Protein AF-X1CJ67-F1 (afdb_monomer_lite)

Sequence (89 aa):
MCHKEKNFLEMKVIIKSEIDEENVNEYINRYLKSRYLKKEDLKRREHTKQKEDLIQQLKKRSNLSKRKIAILIGVNRETVRKASKEPSP

pLDDT: mean 76.36, std 17.48, range [35.62, 90.31]

Radius of gyration: 13.59 Å; chains: 1; bounding box: 31×43×27 Å

Structure (mmCIF, N/CA/C/O backbone):
data_AF-X1CJ67-F1
#
_entry.id   AF-X1CJ67-F1
#
loop_
_atom_site.group_PDB
_atom_site.id
_atom_site.type_symbol
_atom_site.label_atom_id
_atom_site.label_alt_id
_atom_site.label_comp_id
_atom_site.label_asym_id
_atom_site.label_entity_id
_atom_site.label_seq_id
_atom_site.pdbx_PDB_ins_code
_atom_site.Cartn_x
_atom_site.Cartn_y
_atom_site.Cartn_z
_atom_site.occupancy
_atom_site.B_iso_or_equiv
_atom_site.auth_seq_id
_atom_site.auth_comp_id
_atom_site.auth_asym_id
_atom_site.auth_atom_id
_atom_site.pdbx_PDB_model_num
ATOM 1 N N . MET A 1 1 ? -16.026 28.719 1.030 1.00 35.62 1 MET A N 1
ATOM 2 C CA . MET A 1 1 ? -15.215 28.726 -0.208 1.00 35.62 1 MET A CA 1
ATOM 3 C C . MET A 1 1 ? -14.942 27.288 -0.606 1.00 35.62 1 MET A C 1
ATOM 5 O O . MET A 1 1 ? -14.366 26.549 0.181 1.00 35.62 1 MET A O 1
ATOM 9 N N . CYS A 1 2 ? -15.468 26.891 -1.763 1.00 37.50 2 CYS A N 1
ATOM 10 C CA . CYS A 1 2 ? -15.503 25.521 -2.265 1.00 37.50 2 CYS A CA 1
ATOM 11 C C . CYS A 1 2 ? -14.098 24.931 -2.444 1.00 37.50 2 CYS A C 1
ATOM 13 O O . CYS A 1 2 ? -13.176 25.614 -2.897 1.00 37.50 2 CYS A O 1
ATOM 15 N N . HIS A 1 3 ? -13.955 23.659 -2.067 1.00 45.03 3 HIS A N 1
ATOM 16 C CA . HIS A 1 3 ? -12.739 22.871 -2.219 1.00 45.03 3 HIS A CA 1
ATOM 1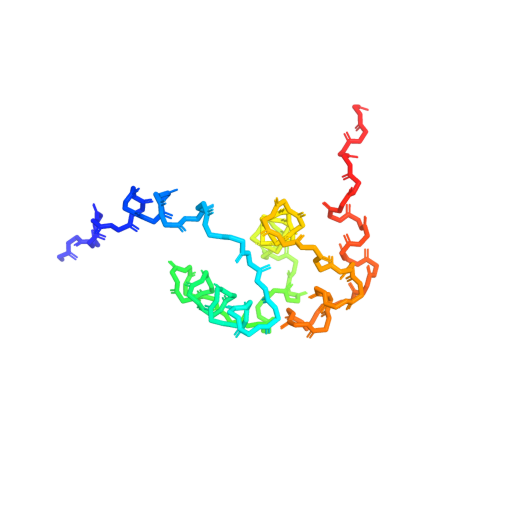7 C C . HIS A 1 3 ? -12.218 22.935 -3.661 1.00 45.03 3 HIS A C 1
ATOM 19 O O . HIS A 1 3 ? -12.970 22.776 -4.618 1.00 45.03 3 HIS A O 1
ATOM 25 N N . LYS A 1 4 ? -10.911 23.184 -3.799 1.00 45.88 4 LYS A N 1
ATOM 26 C CA . LYS A 1 4 ? -10.179 23.242 -5.070 1.00 45.88 4 LYS A CA 1
ATOM 27 C C . LYS A 1 4 ? -10.287 21.913 -5.824 1.00 45.88 4 LYS A C 1
ATOM 29 O O . LYS A 1 4 ? -9.455 21.024 -5.675 1.00 45.88 4 LYS A O 1
ATOM 34 N N . GLU A 1 5 ? -11.277 21.828 -6.696 1.00 51.84 5 GLU A N 1
ATOM 35 C CA . GLU A 1 5 ? -11.517 20.740 -7.642 1.00 51.84 5 GLU A CA 1
ATOM 36 C C . GLU A 1 5 ? -10.602 20.862 -8.877 1.00 51.84 5 GLU A C 1
ATOM 38 O O . GLU A 1 5 ? -11.043 20.889 -10.020 1.00 51.84 5 GLU A O 1
ATOM 43 N N . LYS A 1 6 ? -9.291 21.027 -8.659 1.00 45.91 6 LYS A N 1
ATOM 44 C CA . LYS A 1 6 ? -8.314 21.246 -9.743 1.00 45.91 6 LYS A CA 1
ATOM 45 C C . LYS A 1 6 ? -7.013 20.479 -9.539 1.00 45.91 6 LYS A C 1
ATOM 47 O O . LYS A 1 6 ? -5.954 21.082 -9.614 1.00 45.91 6 LYS A O 1
ATOM 52 N N . ASN A 1 7 ? -7.058 19.185 -9.209 1.00 49.88 7 ASN A N 1
ATOM 53 C CA . ASN A 1 7 ? -5.827 18.371 -9.161 1.00 49.88 7 ASN A CA 1
ATOM 54 C C . ASN A 1 7 ? -6.040 16.842 -9.232 1.00 49.88 7 ASN A C 1
ATOM 56 O O . ASN A 1 7 ? -5.168 16.080 -8.833 1.00 49.88 7 ASN A O 1
ATOM 60 N N . PHE A 1 8 ? -7.187 16.348 -9.712 1.00 48.47 8 PHE A N 1
ATOM 61 C CA . PHE A 1 8 ? -7.373 14.893 -9.867 1.00 48.47 8 PHE A CA 1
ATOM 62 C C . PHE A 1 8 ? -7.034 14.399 -11.282 1.00 48.47 8 PHE A C 1
ATOM 64 O O . PHE A 1 8 ? -6.556 13.279 -11.452 1.00 48.47 8 PHE A O 1
ATOM 71 N N . LEU A 1 9 ? -7.241 15.241 -12.303 1.00 44.84 9 LEU A N 1
ATOM 72 C CA . LEU A 1 9 ? -7.033 14.864 -13.704 1.00 44.84 9 LEU A CA 1
ATOM 73 C C . LEU A 1 9 ? -5.566 14.987 -14.151 1.00 44.84 9 LEU A C 1
ATOM 75 O O . LEU A 1 9 ? -5.066 14.073 -14.800 1.00 44.84 9 LEU A O 1
ATOM 79 N N . GLU A 1 10 ? -4.843 16.033 -13.735 1.00 45.53 10 GLU A N 1
ATOM 80 C CA . GLU A 1 10 ? -3.394 16.160 -14.003 1.00 45.53 10 GLU A CA 1
ATOM 81 C C . GLU A 1 10 ? -2.586 15.035 -13.343 1.00 45.53 10 GLU A C 1
ATOM 83 O O . GLU A 1 10 ? -1.606 14.536 -13.897 1.00 45.53 10 GLU A O 1
ATOM 88 N N . MET A 1 11 ? -3.067 14.533 -12.204 1.00 46.94 11 MET A N 1
ATOM 89 C CA . MET A 1 11 ? -2.443 13.422 -11.500 1.00 46.94 11 MET A CA 1
ATOM 90 C C . MET A 1 11 ? -2.610 12.084 -12.228 1.00 46.94 11 MET A C 1
ATOM 92 O O . MET A 1 11 ? -1.882 11.162 -11.903 1.00 46.94 11 MET A O 1
ATOM 96 N N . LYS A 1 12 ? -3.509 11.933 -13.218 1.00 44.59 12 LYS A N 1
ATOM 97 C CA . LYS A 1 12 ? -3.583 10.704 -14.037 1.00 44.59 12 LYS A CA 1
ATOM 98 C C . LYS A 1 12 ? -2.437 10.595 -15.046 1.00 44.59 12 LYS A C 1
ATOM 100 O O . LYS A 1 12 ? -2.082 9.477 -15.410 1.00 44.59 12 LYS A O 1
ATOM 105 N N . VAL A 1 13 ? -1.871 11.719 -15.486 1.00 44.47 13 VAL A N 1
ATOM 106 C CA . VAL A 1 13 ? -0.900 11.755 -16.594 1.00 44.47 13 VAL A CA 1
ATOM 107 C C . VAL A 1 13 ? 0.525 11.451 -16.118 1.00 44.47 13 VAL A C 1
ATOM 109 O O . VAL A 1 13 ? 1.277 10.797 -16.832 1.00 44.47 13 VAL A O 1
ATOM 112 N N . ILE A 1 14 ? 0.875 11.813 -14.880 1.00 47.62 14 ILE A N 1
ATOM 113 C CA . ILE A 1 14 ? 2.235 11.614 -14.337 1.00 47.62 14 ILE A CA 1
ATOM 114 C C . ILE A 1 14 ? 2.496 10.151 -13.929 1.00 47.62 14 ILE A C 1
ATOM 116 O O . ILE A 1 14 ? 3.634 9.712 -13.841 1.00 47.62 14 ILE A O 1
ATOM 120 N N . ILE A 1 15 ? 1.457 9.333 -13.744 1.00 51.66 15 ILE A N 1
ATOM 121 C CA . ILE A 1 15 ? 1.609 7.951 -13.249 1.00 51.66 15 ILE A CA 1
ATOM 122 C C . ILE A 1 15 ? 1.779 6.918 -14.369 1.00 51.66 15 ILE A C 1
ATOM 124 O O . ILE A 1 15 ? 1.327 5.771 -14.271 1.00 51.66 15 ILE A O 1
ATOM 128 N N . LYS A 1 16 ? 2.405 7.369 -15.455 1.00 49.12 16 LYS A N 1
ATOM 129 C CA . LYS A 1 16 ? 3.117 6.525 -16.413 1.00 49.12 16 LYS A CA 1
ATOM 130 C C . LYS A 1 16 ? 4.597 6.369 -16.043 1.00 49.12 16 LYS A C 1
ATOM 132 O O . LYS A 1 16 ? 5.296 5.645 -16.737 1.00 49.12 16 LYS A O 1
ATOM 137 N N . SER A 1 17 ? 5.060 7.026 -14.979 1.00 55.00 17 SER A N 1
ATOM 138 C CA . SER A 1 17 ? 6.387 6.793 -14.417 1.00 55.00 17 SER A CA 1
ATOM 139 C C . SER A 1 17 ? 6.372 5.507 -13.598 1.00 55.00 17 SER A C 1
ATOM 141 O O . SER A 1 17 ? 5.527 5.343 -12.713 1.00 55.00 17 SER A O 1
ATOM 143 N N . GLU A 1 18 ? 7.279 4.588 -13.918 1.00 69.56 18 GLU A N 1
ATOM 144 C CA . GLU A 1 18 ? 7.581 3.427 -13.083 1.00 69.56 18 GLU A CA 1
ATOM 145 C C . GLU A 1 18 ? 7.822 3.891 -11.640 1.00 69.56 18 GLU A C 1
ATOM 147 O O . GLU A 1 18 ? 8.624 4.785 -11.373 1.00 69.56 18 GLU A O 1
ATOM 152 N N . ILE A 1 19 ? 7.063 3.336 -10.698 1.00 77.69 19 ILE A N 1
ATOM 153 C CA . ILE A 1 19 ? 7.301 3.561 -9.277 1.00 77.69 19 ILE A CA 1
ATOM 154 C C . ILE A 1 19 ? 8.478 2.661 -8.885 1.00 77.69 19 ILE A C 1
ATOM 156 O O . ILE A 1 19 ? 8.371 1.434 -8.959 1.00 77.69 19 ILE A O 1
ATOM 160 N N . ASP A 1 20 ? 9.581 3.263 -8.461 1.00 79.38 20 ASP A N 1
ATOM 161 C CA . ASP A 1 20 ? 10.819 2.596 -8.053 1.00 79.38 20 ASP A CA 1
ATOM 162 C C . ASP A 1 20 ? 11.061 2.755 -6.537 1.00 79.38 20 ASP A C 1
ATOM 164 O O . ASP A 1 20 ? 10.253 3.341 -5.810 1.00 79.38 20 ASP A O 1
ATOM 168 N N . GLU A 1 21 ? 12.144 2.170 -6.016 1.00 77.38 21 GLU A N 1
ATOM 169 C CA . GLU A 1 21 ? 12.439 2.235 -4.577 1.00 77.38 21 GLU A CA 1
ATOM 170 C C . GLU A 1 21 ? 12.743 3.656 -4.074 1.00 77.38 21 GLU A C 1
ATOM 172 O O . GLU A 1 21 ? 12.498 3.939 -2.897 1.00 77.38 21 GLU A O 1
ATOM 177 N N . GLU A 1 22 ? 13.233 4.544 -4.939 1.00 82.50 22 GLU A N 1
ATOM 178 C CA . GLU A 1 22 ? 13.581 5.922 -4.596 1.00 82.50 22 GLU A CA 1
ATOM 179 C C . GLU A 1 22 ? 12.318 6.789 -4.526 1.00 82.50 22 GLU A C 1
ATOM 181 O O . GLU A 1 22 ? 12.134 7.567 -3.585 1.00 82.50 22 GLU A O 1
ATOM 186 N N . ASN A 1 23 ? 11.388 6.600 -5.467 1.00 85.56 23 ASN A N 1
ATOM 187 C CA . ASN A 1 23 ? 10.201 7.447 -5.596 1.00 85.56 23 ASN A CA 1
ATOM 188 C C . ASN A 1 23 ? 8.958 6.934 -4.833 1.00 85.56 23 ASN A C 1
ATOM 190 O O . ASN A 1 23 ? 8.030 7.705 -4.553 1.00 85.56 23 ASN A O 1
ATOM 194 N N . VAL A 1 24 ? 8.925 5.659 -4.423 1.00 87.38 24 VAL A N 1
ATOM 195 C CA . VAL A 1 24 ? 7.723 5.048 -3.826 1.00 87.38 24 VAL A CA 1
ATOM 196 C C . VAL A 1 24 ? 7.260 5.735 -2.543 1.00 87.38 24 VAL A C 1
ATOM 198 O O . VAL A 1 24 ? 6.056 5.873 -2.303 1.00 87.38 24 VAL A O 1
ATOM 201 N N . ASN A 1 25 ? 8.190 6.191 -1.702 1.00 89.06 25 ASN A N 1
ATOM 202 C CA . ASN A 1 25 ? 7.830 6.893 -0.472 1.00 89.06 25 ASN A CA 1
ATOM 203 C C . ASN A 1 25 ? 7.164 8.237 -0.774 1.00 89.06 25 ASN A C 1
ATOM 205 O O . ASN A 1 25 ? 6.179 8.589 -0.119 1.00 89.06 25 ASN A O 1
ATOM 209 N N . GLU A 1 26 ? 7.656 8.961 -1.781 1.00 89.31 26 GLU A N 1
ATOM 210 C CA . GLU A 1 26 ? 7.034 10.206 -2.222 1.00 89.31 26 GLU A CA 1
ATOM 211 C C . GLU A 1 26 ? 5.623 9.941 -2.755 1.00 89.31 26 GLU A C 1
ATOM 213 O O . GLU A 1 26 ? 4.671 10.617 -2.352 1.00 89.31 26 GLU A O 1
ATOM 218 N N . TYR A 1 27 ? 5.465 8.904 -3.581 1.00 89.06 27 TYR A N 1
ATOM 219 C CA . TYR A 1 27 ? 4.170 8.506 -4.120 1.00 89.06 27 TYR A CA 1
ATOM 220 C C . TYR A 1 27 ? 3.148 8.205 -3.015 1.00 89.06 27 TYR A C 1
ATOM 222 O O . TYR A 1 27 ? 2.041 8.750 -3.018 1.00 89.06 27 TYR A O 1
ATOM 230 N N . ILE A 1 28 ? 3.525 7.377 -2.033 1.00 89.69 28 ILE A N 1
ATOM 231 C CA . ILE A 1 28 ? 2.664 7.022 -0.895 1.00 89.69 28 ILE A CA 1
ATOM 232 C C . ILE A 1 28 ? 2.272 8.277 -0.113 1.00 89.69 28 ILE A C 1
ATOM 234 O O . ILE A 1 28 ? 1.096 8.465 0.202 1.00 89.69 28 ILE A O 1
ATOM 238 N N . ASN A 1 29 ? 3.235 9.153 0.178 1.00 89.75 29 ASN A N 1
ATOM 239 C CA . ASN A 1 29 ? 2.978 10.377 0.929 1.00 89.75 29 ASN A CA 1
ATOM 240 C C . ASN A 1 29 ? 2.047 11.331 0.169 1.00 89.75 29 ASN A C 1
ATOM 242 O O . ASN A 1 29 ? 1.118 11.871 0.770 1.00 89.75 29 ASN A O 1
ATOM 246 N N . ARG A 1 30 ? 2.228 11.508 -1.147 1.00 88.81 30 ARG A N 1
ATOM 247 C CA . ARG A 1 30 ? 1.317 12.313 -1.981 1.00 88.81 30 ARG A CA 1
ATOM 248 C C . ARG A 1 30 ? -0.091 11.723 -2.011 1.00 88.81 30 ARG A C 1
ATOM 250 O O . ARG A 1 30 ? -1.056 12.462 -1.816 1.00 88.81 30 ARG A O 1
ATOM 257 N N . TYR A 1 31 ? -0.217 10.407 -2.190 1.00 89.94 31 TYR A N 1
ATOM 258 C CA . TYR A 1 31 ? -1.508 9.715 -2.167 1.00 89.94 31 TYR A CA 1
ATOM 259 C C . TYR A 1 31 ? -2.240 9.938 -0.836 1.00 89.94 31 TYR A C 1
ATOM 261 O O . TYR A 1 31 ? -3.397 10.358 -0.823 1.00 89.94 31 TYR A O 1
ATOM 269 N N . LEU A 1 32 ? -1.547 9.727 0.283 1.00 89.56 32 LEU A N 1
ATOM 270 C CA . LEU A 1 32 ? -2.080 9.934 1.628 1.00 89.56 32 LEU A CA 1
ATOM 271 C C . LEU A 1 32 ? -2.497 11.391 1.865 1.00 89.56 32 LEU A C 1
ATOM 273 O O . LEU A 1 32 ? -3.622 11.649 2.293 1.00 89.56 32 LEU A O 1
ATOM 277 N N . LYS A 1 33 ? -1.635 12.344 1.493 1.00 90.12 33 LYS A N 1
ATOM 278 C CA . LYS A 1 33 ? -1.894 13.783 1.628 1.00 90.12 33 LYS A CA 1
ATOM 279 C C . LYS A 1 33 ? -3.114 14.229 0.823 1.00 90.12 33 LYS A C 1
ATOM 281 O O . LYS A 1 33 ? -3.921 14.992 1.340 1.00 90.12 33 LYS A O 1
ATOM 286 N N . SER A 1 34 ? -3.292 13.716 -0.398 1.00 87.44 34 SER A N 1
ATOM 287 C CA . SER A 1 34 ? -4.456 14.035 -1.244 1.00 87.44 34 SER A CA 1
ATOM 288 C C . SER A 1 34 ? -5.796 13.594 -0.642 1.00 87.44 34 SER A C 1
ATOM 290 O O . SER A 1 34 ? -6.840 14.133 -0.995 1.00 87.44 34 SER A O 1
ATOM 292 N N . ARG A 1 35 ? -5.766 12.627 0.284 1.00 85.81 35 ARG A N 1
ATOM 293 C CA . ARG A 1 35 ? -6.944 12.067 0.958 1.00 85.81 35 ARG A CA 1
ATOM 294 C C . ARG A 1 35 ? -7.027 12.440 2.436 1.00 85.81 35 ARG A C 1
ATOM 296 O O . ARG A 1 35 ? -7.893 11.913 3.124 1.00 85.81 35 ARG A O 1
ATOM 303 N N . TYR A 1 36 ? -6.146 13.323 2.911 1.00 90.31 36 TYR A N 1
ATOM 304 C CA . TYR A 1 36 ? -6.047 13.715 4.321 1.00 90.31 36 TYR A CA 1
ATOM 305 C C . TYR A 1 36 ? -5.845 12.519 5.272 1.00 90.31 36 TYR A C 1
ATOM 307 O O . TYR A 1 36 ? -6.353 12.510 6.389 1.00 90.31 36 TYR A O 1
ATOM 315 N N . LEU A 1 37 ? -5.094 11.507 4.828 1.00 89.38 37 LEU A N 1
ATOM 316 C CA . LEU A 1 37 ? -4.794 10.296 5.595 1.00 89.38 37 LEU A CA 1
ATOM 317 C C . LEU A 1 37 ? -3.337 10.274 6.060 1.00 89.38 37 LEU A C 1
ATOM 319 O O . LEU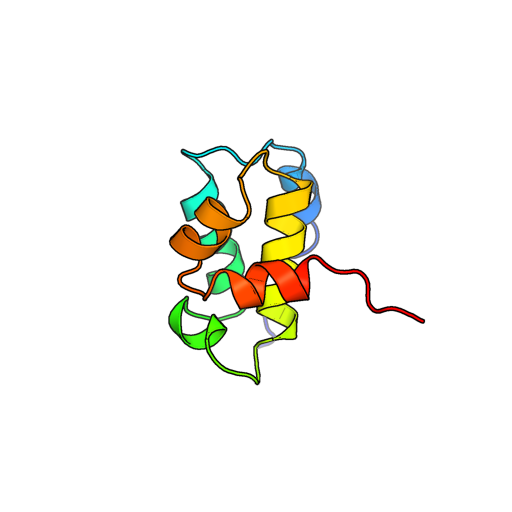 A 1 37 ? -2.453 10.842 5.418 1.00 89.38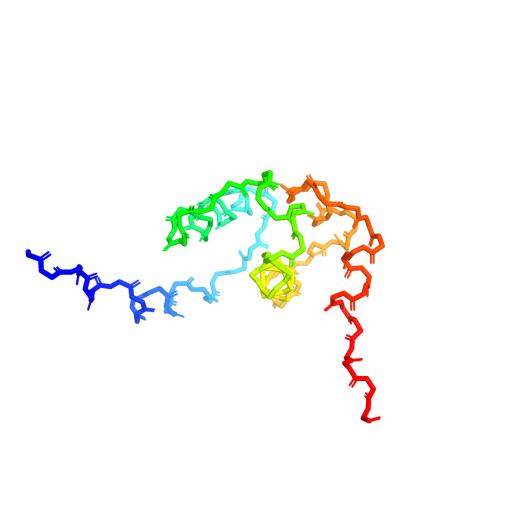 37 LEU A O 1
ATOM 323 N N . LYS A 1 38 ? -3.067 9.537 7.138 1.00 89.69 38 LYS A N 1
ATOM 324 C CA . LYS A 1 38 ? -1.723 9.133 7.566 1.00 89.69 38 LYS A CA 1
ATOM 325 C C . LYS A 1 38 ? -1.538 7.625 7.382 1.00 89.69 38 LYS A C 1
ATOM 327 O O . LYS A 1 38 ? -2.494 6.870 7.212 1.00 89.69 38 LYS A O 1
ATOM 332 N N . LYS A 1 39 ? -0.288 7.151 7.455 1.00 86.94 39 LYS A N 1
ATOM 333 C CA . LYS A 1 39 ? 0.018 5.705 7.399 1.00 86.94 39 LYS A CA 1
ATOM 334 C C . LYS A 1 39 ? -0.712 4.921 8.495 1.00 86.94 39 LYS A C 1
ATOM 336 O O . LYS A 1 39 ? -1.150 3.798 8.271 1.00 86.94 39 LYS A O 1
ATOM 341 N N . GLU A 1 40 ? -0.875 5.524 9.668 1.00 87.50 40 GLU A N 1
ATOM 342 C CA . GLU A 1 40 ? -1.586 4.920 10.796 1.00 87.50 40 GLU A CA 1
ATOM 343 C C . GLU A 1 40 ? -3.077 4.721 10.517 1.00 87.50 40 GLU A C 1
ATOM 345 O O . GLU A 1 40 ? -3.639 3.700 10.911 1.00 87.50 40 GLU A O 1
ATOM 350 N N . ASP A 1 41 ? -3.699 5.628 9.761 1.00 87.12 41 ASP A N 1
ATOM 351 C CA . ASP A 1 41 ? -5.107 5.514 9.379 1.00 87.12 41 ASP A CA 1
ATOM 352 C C . ASP A 1 41 ? -5.342 4.298 8.480 1.00 87.12 41 ASP A C 1
ATOM 354 O O . ASP A 1 41 ? -6.352 3.612 8.610 1.00 87.12 41 ASP A O 1
ATOM 358 N N . LEU A 1 42 ? -4.366 3.919 7.647 1.00 85.50 42 LEU A N 1
ATOM 359 C CA . LEU A 1 42 ? -4.470 2.718 6.809 1.00 85.50 42 LEU A CA 1
ATOM 360 C C . LEU A 1 42 ? -4.584 1.414 7.622 1.00 85.50 42 LEU A C 1
ATOM 362 O O . LEU A 1 42 ? -5.016 0.386 7.088 1.00 85.50 42 LEU A O 1
ATOM 366 N N . LYS A 1 43 ? -4.237 1.426 8.916 1.00 85.38 43 LYS A N 1
ATOM 367 C CA . LYS A 1 43 ? -4.446 0.277 9.812 1.00 85.38 43 LYS A CA 1
ATOM 368 C C . LYS A 1 43 ? -5.915 0.112 10.214 1.00 85.38 43 LYS A C 1
ATOM 370 O O . LYS A 1 43 ? -6.321 -1.001 10.546 1.00 85.38 43 LYS A O 1
ATOM 375 N N . ARG A 1 44 ? -6.716 1.181 10.158 1.00 87.38 44 ARG A N 1
ATOM 376 C CA . ARG A 1 44 ? -8.134 1.166 10.538 1.00 87.38 44 ARG A CA 1
ATOM 377 C C . ARG A 1 44 ? -8.978 0.455 9.482 1.00 87.38 44 ARG A C 1
ATOM 379 O O . ARG A 1 44 ? -8.665 0.458 8.290 1.00 87.38 44 ARG A O 1
ATOM 386 N N . ARG A 1 45 ? -10.077 -0.162 9.925 1.00 83.69 45 ARG A N 1
ATOM 387 C CA . ARG A 1 45 ? -11.015 -0.871 9.035 1.00 83.69 45 ARG A CA 1
ATOM 388 C C . ARG A 1 45 ? -11.769 0.084 8.110 1.00 83.69 45 ARG A C 1
ATOM 390 O O . ARG A 1 45 ? -12.010 -0.274 6.962 1.00 83.69 45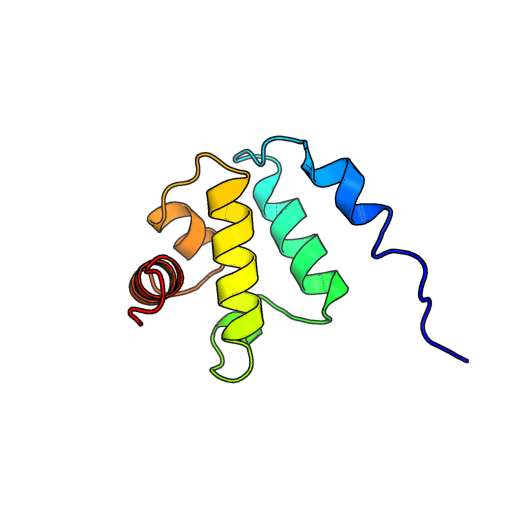 ARG A O 1
ATOM 397 N N . GLU A 1 46 ? -12.051 1.297 8.572 1.00 87.12 46 GLU A N 1
ATOM 398 C CA . GLU A 1 46 ? -12.739 2.349 7.808 1.00 87.12 46 GLU A CA 1
ATOM 399 C C . GLU A 1 46 ? -11.990 2.729 6.524 1.00 87.12 46 GLU A C 1
ATOM 401 O O . GLU A 1 46 ? -12.603 3.036 5.505 1.00 87.12 46 GLU A O 1
ATOM 406 N N . HIS A 1 47 ? -10.658 2.617 6.532 1.00 88.31 47 HIS A N 1
ATOM 407 C CA . HIS A 1 47 ? -9.805 2.958 5.393 1.00 88.31 47 HIS A CA 1
ATOM 408 C C . HIS A 1 47 ? -9.388 1.744 4.552 1.00 88.31 47 HIS A C 1
ATOM 410 O O . HIS A 1 47 ? -8.385 1.782 3.832 1.00 88.31 47 HIS A O 1
ATOM 416 N N . THR A 1 48 ? -10.144 0.641 4.627 1.00 86.44 48 THR A N 1
ATOM 417 C CA . THR A 1 48 ? -9.833 -0.587 3.877 1.00 86.44 48 THR A CA 1
ATOM 418 C C . THR A 1 48 ? -9.806 -0.334 2.373 1.00 86.44 48 THR A C 1
ATOM 420 O O . THR A 1 48 ? -8.827 -0.705 1.732 1.00 86.44 48 THR A O 1
ATOM 423 N N . LYS A 1 49 ? -10.780 0.407 1.835 1.00 86.62 49 LYS A N 1
ATOM 424 C CA . LYS A 1 49 ? -10.847 0.725 0.401 1.00 86.62 49 LYS A CA 1
ATOM 425 C C . LYS A 1 49 ? -9.636 1.535 -0.074 1.00 86.62 49 LYS A C 1
ATOM 427 O O . LYS A 1 49 ? -9.055 1.235 -1.110 1.00 86.62 49 LYS A O 1
ATOM 432 N N . GLN A 1 50 ? -9.218 2.543 0.691 1.00 88.50 50 GLN A N 1
ATOM 433 C CA . GLN A 1 50 ? -8.069 3.395 0.364 1.00 88.50 50 GLN A CA 1
ATOM 434 C C . GLN A 1 50 ? -6.751 2.623 0.437 1.00 88.50 50 GLN A C 1
ATOM 436 O O . GLN A 1 50 ? -5.852 2.870 -0.366 1.00 88.50 50 GLN A O 1
ATOM 441 N N . LYS A 1 51 ? -6.641 1.693 1.388 1.00 88.12 51 LYS A N 1
ATOM 442 C CA . LYS A 1 51 ? -5.502 0.785 1.518 1.00 88.12 51 LYS A CA 1
ATOM 443 C C . LYS A 1 51 ? -5.424 -0.191 0.347 1.00 88.12 51 LYS A C 1
ATOM 445 O O . LYS A 1 51 ? -4.346 -0.363 -0.212 1.00 88.12 51 LYS A O 1
ATOM 450 N N . GLU A 1 52 ? -6.534 -0.821 -0.021 1.00 88.62 52 GLU A N 1
ATOM 451 C CA . GLU A 1 52 ? -6.589 -1.749 -1.154 1.00 88.62 52 GLU A CA 1
ATOM 452 C C . GLU A 1 52 ? -6.253 -1.045 -2.470 1.00 88.62 52 GLU A C 1
ATOM 454 O O . GLU A 1 52 ? -5.417 -1.540 -3.224 1.00 88.62 52 GLU A O 1
ATOM 459 N N . ASP A 1 53 ? -6.808 0.149 -2.689 1.00 89.06 53 ASP A N 1
ATOM 460 C CA . ASP A 1 53 ? -6.496 1.001 -3.841 1.00 89.06 53 ASP A CA 1
ATOM 461 C C . ASP A 1 53 ? -4.997 1.341 -3.906 1.00 89.06 53 ASP A C 1
ATOM 463 O O . ASP A 1 53 ? -4.352 1.123 -4.931 1.00 89.06 53 ASP A O 1
ATOM 467 N N . LEU A 1 54 ? -4.394 1.772 -2.789 1.00 89.12 54 LEU A N 1
ATOM 468 C CA . LEU A 1 54 ? -2.958 2.062 -2.728 1.00 89.12 54 LEU A CA 1
ATOM 469 C C . LEU A 1 54 ? -2.104 0.822 -3.035 1.00 89.12 54 LEU A C 1
ATOM 471 O O . LEU A 1 54 ? -1.151 0.903 -3.809 1.00 89.12 54 LEU A O 1
ATOM 475 N N . ILE A 1 55 ? -2.452 -0.336 -2.465 1.00 89.12 55 ILE A N 1
ATOM 476 C CA . ILE A 1 55 ? -1.743 -1.602 -2.703 1.00 89.12 55 ILE A CA 1
ATOM 477 C C . ILE A 1 55 ? -1.830 -2.004 -4.178 1.00 89.12 55 ILE A C 1
ATOM 479 O O . ILE A 1 55 ? -0.821 -2.406 -4.758 1.00 89.12 55 ILE A O 1
ATOM 483 N N . GLN A 1 56 ? -3.007 -1.890 -4.798 1.00 86.94 56 GLN A N 1
ATOM 484 C CA . GLN A 1 56 ? -3.179 -2.209 -6.213 1.00 86.94 56 GLN A CA 1
ATOM 485 C C . GLN A 1 56 ? -2.406 -1.252 -7.115 1.00 86.94 56 GLN A C 1
ATOM 487 O O . GLN A 1 56 ? -1.781 -1.706 -8.071 1.00 86.94 56 GLN A O 1
ATOM 492 N N . GLN A 1 57 ? -2.416 0.049 -6.820 1.00 86.94 57 GLN A N 1
ATOM 493 C CA . GLN A 1 57 ? -1.665 1.034 -7.596 1.00 86.94 57 GLN A CA 1
ATOM 494 C C . GLN A 1 57 ? -0.164 0.768 -7.526 1.00 86.94 57 GLN A C 1
ATOM 496 O O . GLN A 1 57 ? 0.479 0.716 -8.570 1.00 86.94 57 GLN A O 1
ATOM 501 N N . LEU A 1 58 ? 0.374 0.515 -6.329 1.00 87.31 58 LEU A N 1
ATOM 502 C CA . LEU A 1 58 ? 1.779 0.149 -6.161 1.00 87.31 58 LEU A CA 1
ATOM 503 C C . LEU A 1 58 ? 2.098 -1.146 -6.908 1.00 87.31 58 LEU A C 1
ATOM 505 O O . LEU A 1 58 ? 3.056 -1.185 -7.663 1.00 87.31 58 LEU A O 1
ATOM 509 N N . LYS A 1 59 ? 1.267 -2.184 -6.796 1.00 85.12 59 LYS A N 1
ATOM 510 C CA . LYS A 1 59 ? 1.491 -3.451 -7.508 1.00 85.12 59 LYS A CA 1
ATOM 511 C C . LYS A 1 59 ? 1.442 -3.304 -9.037 1.00 85.12 59 LYS A C 1
ATOM 513 O O . LYS A 1 59 ? 2.149 -4.019 -9.730 1.00 85.12 59 LYS A O 1
ATOM 518 N N . LYS A 1 60 ? 0.578 -2.431 -9.567 1.00 83.88 60 LYS A N 1
ATOM 519 C CA . LYS A 1 60 ? 0.425 -2.217 -11.017 1.00 83.88 60 LYS A CA 1
ATOM 520 C C . LYS A 1 60 ? 1.522 -1.337 -11.610 1.00 83.88 60 LYS A C 1
ATOM 522 O O . LYS A 1 60 ? 1.789 -1.444 -12.798 1.00 83.88 60 LYS A O 1
ATOM 527 N N . ARG A 1 61 ? 2.089 -0.433 -10.812 1.00 81.81 61 ARG A N 1
ATOM 528 C CA . ARG A 1 61 ? 3.000 0.622 -11.284 1.00 81.81 61 ARG A CA 1
ATOM 529 C C . ARG A 1 61 ? 4.439 0.446 -10.818 1.00 81.81 61 ARG A C 1
ATOM 531 O O . ARG A 1 61 ? 5.294 1.188 -11.273 1.00 81.81 61 ARG A O 1
ATOM 538 N N . SER A 1 62 ? 4.698 -0.504 -9.922 1.00 81.12 62 SER A N 1
ATOM 539 C CA . SER A 1 62 ? 6.031 -0.834 -9.421 1.00 81.12 62 SER A CA 1
ATOM 540 C C . SER A 1 62 ? 6.295 -2.331 -9.520 1.00 81.12 62 SER A C 1
ATOM 542 O O . SER A 1 62 ? 5.375 -3.139 -9.387 1.00 81.12 62 SER A O 1
ATOM 544 N N . ASN A 1 63 ? 7.571 -2.702 -9.607 1.00 81.75 63 ASN A N 1
ATOM 545 C CA . ASN A 1 63 ? 8.026 -4.084 -9.428 1.00 81.75 63 ASN A CA 1
ATOM 546 C C . ASN A 1 63 ? 8.224 -4.463 -7.945 1.00 81.75 63 ASN A C 1
ATOM 548 O O . ASN A 1 63 ? 8.955 -5.399 -7.613 1.00 81.75 63 ASN A O 1
ATOM 552 N N . LEU A 1 64 ? 7.575 -3.753 -7.013 1.00 84.94 64 LEU A N 1
ATOM 553 C CA . LEU A 1 64 ? 7.751 -4.004 -5.587 1.00 84.94 64 LEU A CA 1
ATOM 554 C C . LEU A 1 64 ? 7.071 -5.304 -5.158 1.00 84.94 64 LEU A C 1
ATOM 556 O O . LEU A 1 64 ? 5.886 -5.560 -5.382 1.00 84.94 64 LEU A O 1
ATOM 560 N N . SER A 1 65 ? 7.822 -6.106 -4.409 1.00 86.56 65 SER A N 1
ATOM 561 C CA . SER A 1 65 ? 7.282 -7.288 -3.748 1.00 86.56 65 SER A CA 1
ATOM 562 C C . SER A 1 65 ? 6.203 -6.921 -2.724 1.00 86.56 65 SER A C 1
ATOM 564 O O . SER A 1 65 ? 6.328 -5.944 -1.984 1.00 86.56 65 SER A O 1
ATOM 566 N N . LYS A 1 66 ? 5.197 -7.793 -2.555 1.00 87.19 66 LYS A N 1
ATOM 567 C CA . LYS A 1 66 ? 4.131 -7.648 -1.534 1.00 87.19 66 LYS A CA 1
ATOM 568 C C . LYS A 1 66 ? 4.683 -7.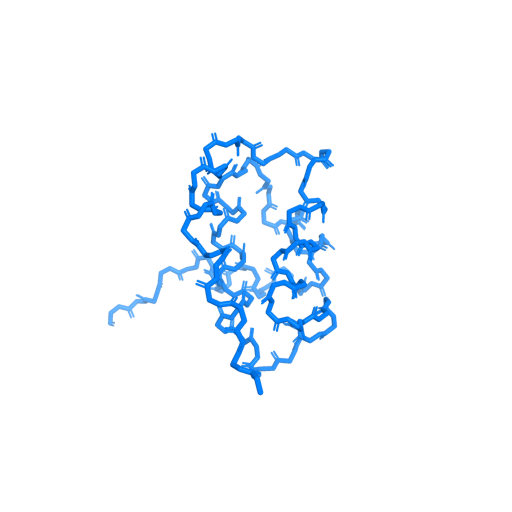365 -0.129 1.00 87.19 66 LYS A C 1
ATOM 570 O O . LYS A 1 66 ? 4.084 -6.616 0.636 1.00 87.19 66 LYS A O 1
ATOM 575 N N . ARG A 1 67 ? 5.834 -7.961 0.210 1.00 88.31 67 ARG A N 1
ATOM 576 C CA . ARG A 1 67 ? 6.536 -7.729 1.482 1.00 88.31 67 ARG A CA 1
ATOM 577 C C . ARG A 1 67 ? 7.054 -6.293 1.601 1.00 88.31 67 ARG A C 1
ATOM 579 O O . ARG A 1 67 ? 6.871 -5.685 2.648 1.00 88.31 67 ARG A O 1
ATOM 586 N N . LYS A 1 68 ? 7.659 -5.750 0.542 1.00 88.88 68 LYS A N 1
ATOM 587 C CA . LYS A 1 68 ? 8.176 -4.376 0.516 1.00 88.88 68 LYS A CA 1
ATOM 588 C C . LYS A 1 68 ? 7.029 -3.367 0.622 1.00 88.88 68 LYS A C 1
ATOM 590 O O . LYS A 1 68 ? 7.088 -2.471 1.453 1.00 88.88 68 LYS A O 1
ATOM 595 N N . ILE A 1 69 ? 5.935 -3.593 -0.112 1.00 88.81 69 ILE A N 1
ATOM 596 C CA . ILE A 1 69 ? 4.709 -2.781 -0.026 1.00 88.81 69 ILE A CA 1
ATOM 597 C C . ILE A 1 69 ? 4.166 -2.750 1.413 1.00 88.81 69 ILE A C 1
ATOM 599 O O . ILE A 1 69 ? 3.856 -1.682 1.934 1.00 88.81 69 ILE A O 1
ATOM 603 N N . ALA A 1 70 ? 4.097 -3.906 2.084 1.00 89.56 70 ALA A N 1
ATOM 604 C CA . ALA A 1 70 ? 3.645 -3.993 3.474 1.00 89.56 70 ALA A CA 1
ATOM 605 C C . ALA A 1 70 ? 4.493 -3.123 4.423 1.00 89.56 70 ALA A C 1
ATOM 607 O O . ALA A 1 70 ? 3.938 -2.388 5.239 1.00 89.56 70 ALA A O 1
ATOM 608 N N . ILE A 1 71 ? 5.822 -3.163 4.269 1.00 89.88 71 ILE A N 1
ATOM 609 C CA . ILE A 1 71 ? 6.774 -2.373 5.067 1.00 89.88 71 ILE A CA 1
ATOM 610 C C . ILE A 1 71 ? 6.597 -0.873 4.806 1.00 89.88 71 ILE A C 1
ATOM 612 O O . ILE A 1 71 ? 6.481 -0.098 5.751 1.00 89.88 71 ILE A O 1
ATOM 616 N N . LEU A 1 72 ? 6.521 -0.462 3.538 1.00 88.88 72 LEU A N 1
ATOM 617 C CA . LEU A 1 72 ? 6.432 0.951 3.151 1.00 88.88 72 LEU A CA 1
ATOM 618 C C . LEU A 1 72 ? 5.145 1.621 3.646 1.00 88.88 72 LEU A C 1
ATOM 620 O O . LEU A 1 72 ? 5.166 2.766 4.108 1.00 88.88 72 LEU A O 1
ATOM 624 N N . ILE A 1 73 ? 4.026 0.899 3.563 1.00 87.44 73 ILE A N 1
ATOM 625 C CA . ILE A 1 73 ? 2.711 1.374 4.004 1.00 87.44 73 ILE A CA 1
ATOM 626 C C . ILE A 1 73 ? 2.549 1.227 5.530 1.00 87.44 73 ILE A C 1
ATOM 628 O O . ILE A 1 73 ? 1.814 1.996 6.145 1.00 87.44 73 ILE A O 1
ATOM 632 N N . GLY A 1 74 ? 3.244 0.275 6.160 1.00 88.25 74 GLY A N 1
ATOM 633 C CA . GLY A 1 74 ? 3.121 -0.011 7.592 1.00 88.25 74 GLY A CA 1
ATOM 634 C C . GLY A 1 74 ? 1.912 -0.889 7.935 1.00 88.25 74 GLY A C 1
ATOM 635 O O . GLY A 1 74 ? 1.301 -0.724 8.993 1.00 88.25 74 GLY A O 1
ATOM 636 N N . VAL A 1 75 ? 1.550 -1.812 7.038 1.00 86.94 75 VAL A N 1
ATOM 637 C CA . VAL A 1 75 ? 0.430 -2.756 7.206 1.00 86.94 75 VAL A CA 1
ATOM 638 C C . VAL A 1 75 ? 0.929 -4.198 7.245 1.00 86.94 75 VAL A C 1
ATOM 640 O O . VAL A 1 75 ? 2.003 -4.517 6.746 1.00 86.94 75 VAL A O 1
ATOM 643 N N . ASN A 1 76 ? 0.132 -5.104 7.813 1.00 86.75 76 ASN A N 1
ATOM 644 C CA . ASN A 1 76 ? 0.471 -6.526 7.836 1.00 86.75 76 ASN A CA 1
ATOM 645 C C . ASN A 1 76 ? 0.534 -7.106 6.403 1.00 86.75 76 ASN A C 1
ATOM 647 O O . ASN A 1 76 ? -0.310 -6.805 5.555 1.00 86.75 76 ASN A O 1
ATOM 651 N N . ARG A 1 77 ? 1.506 -7.990 6.147 1.00 85.12 77 ARG A N 1
ATOM 652 C CA . ARG A 1 77 ? 1.640 -8.768 4.904 1.00 85.12 77 ARG A CA 1
ATOM 653 C C . ARG A 1 77 ? 0.347 -9.496 4.525 1.00 85.12 77 ARG A C 1
ATOM 655 O O . ARG A 1 77 ? 0.033 -9.570 3.338 1.00 85.12 77 ARG A O 1
ATOM 662 N N . GLU A 1 78 ? -0.399 -10.016 5.500 1.00 83.75 78 GLU A N 1
ATOM 663 C CA . GLU A 1 78 ? -1.688 -10.680 5.255 1.00 83.75 78 GLU A CA 1
ATOM 664 C C . GLU A 1 78 ? -2.697 -9.718 4.611 1.00 83.75 78 GLU A C 1
ATOM 666 O O . GLU A 1 78 ? -3.408 -10.075 3.675 1.00 83.75 78 GLU A O 1
ATOM 671 N N . THR A 1 79 ? -2.706 -8.460 5.050 1.00 84.31 79 THR A N 1
ATOM 672 C CA . THR A 1 79 ? -3.565 -7.412 4.497 1.00 84.31 79 THR A CA 1
ATOM 673 C C . THR A 1 79 ? -3.236 -7.143 3.033 1.00 84.31 79 THR A C 1
ATOM 675 O O . THR A 1 79 ? -4.137 -7.076 2.201 1.00 84.31 79 THR A O 1
ATOM 678 N N . VAL A 1 80 ? -1.945 -7.076 2.693 1.00 85.50 80 VAL A N 1
ATOM 679 C CA . VAL A 1 80 ? -1.488 -6.949 1.299 1.00 85.50 80 VAL A CA 1
ATOM 680 C C . VAL A 1 80 ? -1.876 -8.175 0.475 1.00 85.50 80 VAL A C 1
ATOM 682 O O . VAL A 1 80 ? -2.263 -8.050 -0.686 1.00 85.50 80 VAL A O 1
ATOM 685 N N . ARG A 1 81 ? -1.817 -9.372 1.070 1.00 84.44 81 ARG A N 1
ATOM 686 C CA . ARG A 1 81 ? -2.213 -10.621 0.414 1.00 84.44 81 ARG A CA 1
ATOM 687 C C . ARG A 1 81 ? -3.711 -10.658 0.107 1.00 84.44 81 ARG A C 1
ATOM 689 O O . ARG A 1 81 ? -4.050 -11.045 -1.007 1.00 84.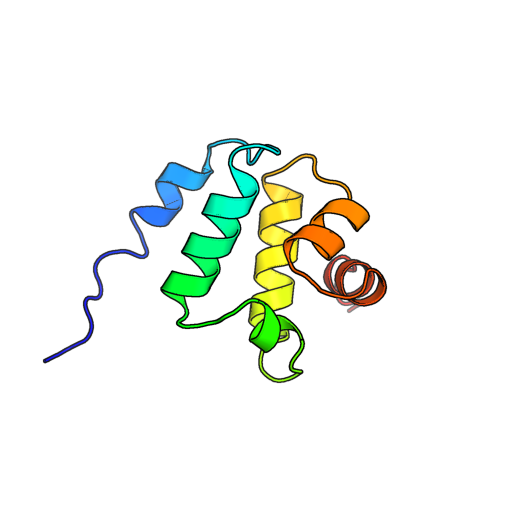44 81 ARG A O 1
ATOM 696 N N . LYS A 1 82 ? -4.570 -10.249 1.048 1.00 82.75 82 LYS A N 1
ATOM 697 C CA . LYS A 1 82 ? -6.032 -10.178 0.873 1.00 82.75 82 LYS A CA 1
ATOM 698 C C . LYS A 1 82 ? -6.423 -9.147 -0.186 1.00 82.75 82 LYS A C 1
ATOM 700 O O . LYS A 1 82 ? -7.114 -9.508 -1.124 1.00 82.75 82 LYS A O 1
ATOM 705 N N . ALA A 1 83 ? -5.852 -7.945 -0.118 1.00 77.00 83 ALA A N 1
ATOM 706 C CA . ALA A 1 83 ? -6.055 -6.878 -1.106 1.00 77.00 83 ALA A CA 1
ATOM 707 C C . ALA A 1 83 ? -5.609 -7.253 -2.535 1.00 77.00 83 ALA A C 1
ATOM 709 O O . ALA A 1 83 ? -6.022 -6.640 -3.515 1.00 77.00 83 ALA A O 1
ATOM 710 N N . SER A 1 84 ? -4.701 -8.230 -2.649 1.00 67.88 84 SER A N 1
ATOM 711 C CA . SER A 1 84 ? -4.174 -8.720 -3.926 1.00 67.88 84 SER A CA 1
ATOM 712 C C . SER A 1 84 ? -4.954 -9.898 -4.511 1.00 67.88 84 SER A C 1
ATOM 714 O O . SER A 1 84 ? -4.601 -10.321 -5.613 1.00 67.88 84 SER A O 1
ATOM 716 N N . LYS A 1 85 ? -5.902 -10.489 -3.772 1.00 67.50 85 LYS A N 1
ATOM 717 C CA . LYS A 1 85 ? -6.808 -11.506 -4.313 1.00 67.50 85 LYS A CA 1
ATOM 718 C C . LYS A 1 85 ? -7.968 -10.766 -4.974 1.00 67.50 85 LYS A C 1
ATOM 720 O O . LYS A 1 85 ? -8.534 -9.871 -4.354 1.00 67.50 85 LYS A O 1
ATOM 725 N N . GLU A 1 86 ? -8.290 -11.112 -6.217 1.00 52.44 86 GLU A N 1
ATOM 726 C CA . GLU A 1 86 ? -9.582 -10.728 -6.789 1.00 52.44 86 GLU A CA 1
ATOM 727 C C . GLU A 1 86 ? -10.693 -11.206 -5.842 1.00 52.44 86 GLU A C 1
ATOM 729 O O . GLU A 1 86 ? -10.568 -12.309 -5.292 1.00 52.44 86 GLU A O 1
ATOM 734 N N . PRO A 1 87 ? -11.734 -10.390 -5.587 1.00 44.03 87 PRO A N 1
ATOM 735 C CA . PRO A 1 87 ? -12.923 -10.905 -4.933 1.00 44.03 87 PRO A CA 1
ATOM 736 C C . PRO A 1 87 ? -13.437 -12.048 -5.811 1.00 44.03 87 PRO A C 1
ATOM 738 O O . PRO A 1 87 ? -13.712 -11.847 -6.992 1.00 44.03 87 PRO A O 1
ATOM 741 N N . SER A 1 88 ? -13.462 -13.264 -5.266 1.00 38.09 88 SER A N 1
ATOM 742 C CA . SER A 1 88 ? -14.129 -14.373 -5.945 1.00 38.09 88 SER A CA 1
ATOM 743 C C . SER A 1 88 ? -15.614 -14.012 -6.122 1.00 38.09 88 SER A C 1
ATOM 745 O O . SER A 1 88 ? -16.153 -13.367 -5.218 1.00 38.09 88 SER A O 1
ATOM 747 N N . PRO A 1 89 ? -16.215 -14.352 -7.279 1.00 44.16 89 PRO A N 1
ATOM 748 C CA . PRO A 1 89 ? -17.588 -13.987 -7.632 1.00 44.16 89 PRO A CA 1
ATOM 749 C C . PRO A 1 89 ? -18.634 -14.529 -6.655 1.00 44.16 89 PRO A C 1
ATOM 751 O O . PRO A 1 89 ? -18.355 -15.555 -5.991 1.00 44.16 89 PRO A O 1
#

Organism: NCBI:txid412755

Foldseek 3Di:
DDDPPPPPVVVVVVLVAQCEPVCVLVVLVVLQVVVVHDLVCCQDPVCLVSVLVSLVSCVVRYPDDLVRSCVSSVHDSVSSVVSPDDPDD

Secondary structure (DSSP, 8-state):
------SSSHHHHGGGSPB-TTTHHHHHHHHHHHTT--TTGGGSGGGHHHHHHHHHHHHHHB---HHHHHHHHT--HHHHHHHTSPPP-